Protein AF-A0A2N4U3Q5-F1 (afdb_monomer)

Foldseek 3Di:
DQDDWDKDWDWDQDPVRFIKIKIWTDDPPDPDDIDIDIDPDTHNDRVVNRVVNVVVVVVVSVD

Solvent-accessible surface area (backbone atoms only — not comparable to full-atom values): 3852 Å² total; per-residue (Å²): 132,86,76,88,71,47,69,47,80,47,72,45,79,45,97,88,68,27,15,26,21,37,38,39,43,48,69,92,81,59,100,62,80,74,53,74,48,64,55,95,56,71,25,91,38,62,71,55,16,44,55,54,38,51,60,48,52,54,54,66,72,74,108

Radius of gyration: 12.76 Å; Cα contacts (8 Å, |Δi|>4): 96; chains: 1; bounding box: 30×16×39 Å

Organism: NCBI:txid2045210

pLDDT: mean 84.58, std 14.74, range [41.84, 97.44]

Mean predicted aligned error: 5.81 Å

Structure (mmCIF, N/CA/C/O backbone):
data_AF-A0A2N4U3Q5-F1
#
_entry.id   AF-A0A2N4U3Q5-F1
#
loop_
_atom_site.group_PDB
_atom_site.id
_atom_site.type_symbol
_atom_site.label_atom_id
_atom_site.label_alt_id
_atom_site.label_comp_id
_atom_site.label_asym_id
_atom_site.label_entity_id
_atom_site.label_seq_id
_atom_site.pdbx_PDB_ins_code
_atom_site.Cartn_x
_atom_site.Cartn_y
_atom_site.Cartn_z
_atom_site.occupancy
_atom_site.B_iso_or_equiv
_atom_site.auth_seq_id
_atom_site.auth_comp_id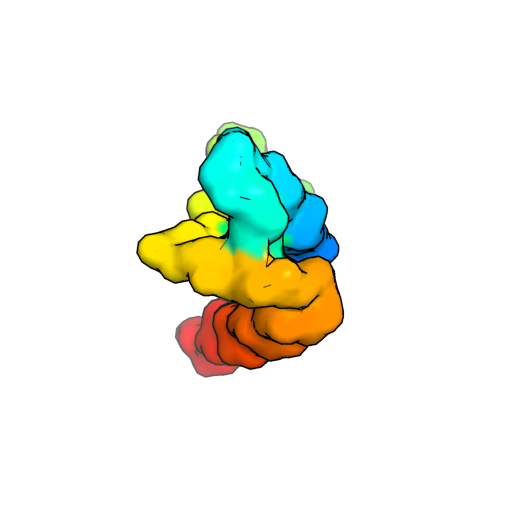
_atom_site.auth_asym_id
_atom_site.auth_atom_id
_atom_site.pdbx_PDB_model_num
ATOM 1 N N . MET A 1 1 ? 6.220 -2.978 -25.202 1.00 41.84 1 MET A N 1
ATOM 2 C CA . MET A 1 1 ? 6.964 -3.892 -24.309 1.00 41.84 1 MET A CA 1
ATOM 3 C C . MET A 1 1 ? 6.920 -3.258 -22.931 1.00 41.84 1 MET A C 1
ATOM 5 O O . MET A 1 1 ? 7.712 -2.360 -22.680 1.00 41.84 1 MET A O 1
ATOM 9 N N . VAL A 1 2 ? 5.930 -3.618 -22.110 1.00 51.09 2 VAL A N 1
ATOM 10 C CA . VAL A 1 2 ? 5.831 -3.129 -20.725 1.00 51.09 2 VAL A CA 1
ATOM 11 C C . VAL A 1 2 ? 6.981 -3.783 -19.965 1.00 51.09 2 VAL A C 1
ATOM 13 O O . VAL A 1 2 ? 7.100 -5.010 -19.971 1.00 51.09 2 VAL A O 1
ATOM 16 N N . ARG A 1 3 ? 7.919 -2.993 -19.437 1.00 55.06 3 ARG A N 1
ATOM 17 C CA . ARG A 1 3 ? 8.977 -3.558 -18.593 1.00 55.06 3 ARG A CA 1
ATOM 18 C C . ARG A 1 3 ? 8.334 -3.902 -17.251 1.00 55.06 3 ARG A C 1
ATOM 20 O O . ARG A 1 3 ? 7.687 -3.024 -16.692 1.00 55.06 3 ARG A O 1
ATOM 27 N N . PRO A 1 4 ? 8.511 -5.123 -16.722 1.00 58.72 4 PRO A N 1
ATOM 28 C CA . PRO A 1 4 ? 8.048 -5.419 -15.377 1.00 58.72 4 PRO A CA 1
ATOM 29 C C . PRO A 1 4 ? 8.856 -4.557 -14.404 1.00 58.72 4 PRO A C 1
ATOM 31 O O . PRO A 1 4 ? 10.054 -4.782 -14.218 1.00 58.72 4 PRO A O 1
ATOM 34 N N . PHE A 1 5 ? 8.225 -3.542 -13.822 1.00 69.50 5 PHE A N 1
ATOM 35 C CA . PHE A 1 5 ? 8.775 -2.862 -12.658 1.00 69.50 5 PHE A CA 1
ATOM 36 C C . PHE A 1 5 ? 8.508 -3.730 -11.427 1.00 69.50 5 PHE A C 1
ATOM 38 O O . PHE A 1 5 ? 7.500 -4.434 -11.350 1.00 69.50 5 PHE A O 1
ATOM 45 N N . LYS A 1 6 ? 9.428 -3.729 -10.462 1.00 79.12 6 LYS A N 1
ATOM 46 C CA . LYS A 1 6 ? 9.155 -4.330 -9.155 1.00 79.12 6 LYS A CA 1
ATOM 47 C C . LYS A 1 6 ? 8.543 -3.257 -8.274 1.00 79.12 6 LYS A C 1
ATOM 49 O O . LYS A 1 6 ? 9.039 -2.138 -8.250 1.00 79.12 6 LYS A O 1
ATOM 54 N N . ALA A 1 7 ? 7.502 -3.597 -7.534 1.00 86.75 7 ALA A N 1
ATOM 55 C CA . ALA A 1 7 ? 6.944 -2.723 -6.517 1.00 86.75 7 ALA A CA 1
ATOM 56 C C . ALA A 1 7 ? 6.708 -3.515 -5.232 1.00 86.75 7 ALA A C 1
ATOM 58 O O . ALA A 1 7 ? 6.414 -4.710 -5.278 1.00 86.75 7 ALA A O 1
ATOM 59 N N . ALA A 1 8 ? 6.870 -2.849 -4.094 1.00 89.75 8 ALA A N 1
ATOM 60 C CA . ALA A 1 8 ? 6.518 -3.376 -2.785 1.00 89.75 8 ALA A CA 1
ATOM 61 C C . ALA A 1 8 ? 5.348 -2.567 -2.227 1.00 89.75 8 ALA A C 1
ATOM 63 O O . ALA A 1 8 ? 5.440 -1.342 -2.140 1.00 89.75 8 ALA A O 1
ATOM 64 N N . LEU A 1 9 ? 4.272 -3.253 -1.850 1.00 93.25 9 LEU A N 1
ATOM 65 C CA . LEU A 1 9 ? 3.136 -2.672 -1.146 1.00 93.25 9 LEU A CA 1
ATOM 66 C C . LEU A 1 9 ? 3.308 -2.906 0.356 1.00 93.25 9 LEU A C 1
ATOM 68 O O . LEU A 1 9 ? 3.534 -4.036 0.782 1.00 93.25 9 LEU A O 1
ATOM 72 N N . ASN A 1 10 ? 3.187 -1.842 1.142 1.00 95.31 10 ASN A N 1
ATOM 73 C CA . ASN A 1 10 ? 3.168 -1.883 2.598 1.00 95.31 10 ASN A CA 1
ATOM 74 C C . ASN A 1 10 ? 1.995 -1.062 3.136 1.00 95.31 10 ASN A C 1
ATOM 76 O O . ASN A 1 10 ? 1.492 -0.156 2.471 1.00 95.31 10 ASN A O 1
ATOM 80 N N . THR A 1 11 ? 1.602 -1.355 4.367 1.00 96.25 11 THR A N 1
ATOM 81 C CA . THR A 1 11 ? 0.636 -0.590 5.154 1.00 96.25 11 THR A CA 1
ATOM 82 C C . THR A 1 11 ? 1.359 0.125 6.292 1.00 96.25 11 THR A C 1
ATOM 84 O O . THR A 1 11 ? 2.218 -0.444 6.963 1.00 96.25 11 THR A O 1
ATOM 87 N N . GLU A 1 12 ? 1.023 1.390 6.521 1.00 95.19 12 GLU A N 1
ATOM 88 C CA . GLU A 1 12 ? 1.543 2.189 7.631 1.00 95.19 12 GLU A CA 1
ATOM 89 C C . GLU A 1 12 ? 0.391 2.650 8.519 1.00 95.19 12 GLU A C 1
ATOM 91 O O . GLU A 1 12 ? -0.683 3.005 8.037 1.00 95.19 12 GLU A O 1
ATOM 96 N N . LYS A 1 13 ? 0.605 2.666 9.836 1.00 95.69 13 LYS A N 1
ATOM 97 C CA . LYS A 1 13 ? -0.361 3.242 10.771 1.00 95.69 13 LYS A CA 1
ATOM 98 C C . LYS A 1 13 ? -0.079 4.733 10.935 1.00 95.69 13 LYS A C 1
ATOM 100 O O . LYS A 1 13 ? 1.005 5.115 11.373 1.00 95.69 13 LYS A O 1
ATOM 105 N N . SER A 1 14 ? -1.064 5.556 10.609 1.00 90.62 14 SER A N 1
AT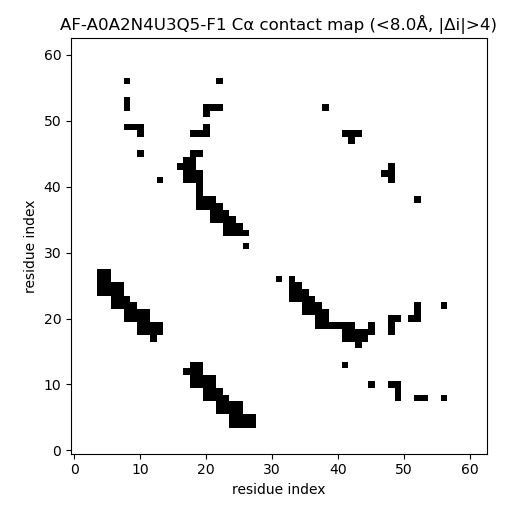OM 106 C CA . SER A 1 14 ? -1.002 7.008 10.737 1.00 90.62 14 SER A CA 1
ATOM 107 C C . SER A 1 14 ? -1.156 7.437 12.203 1.00 90.62 14 SER A C 1
ATOM 109 O O . SER A 1 14 ? -1.697 6.698 13.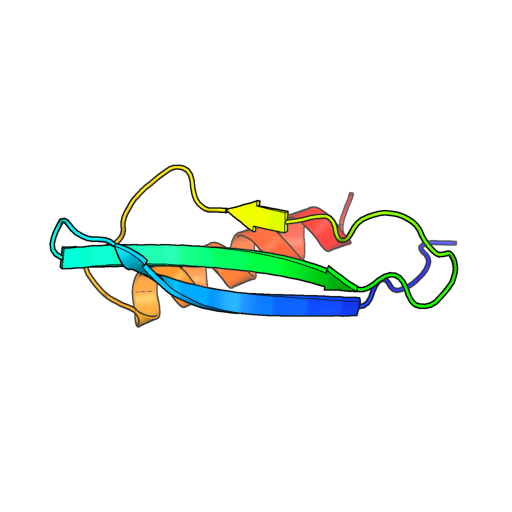035 1.00 90.62 14 SER A O 1
ATOM 111 N N . ALA A 1 15 ? -0.685 8.642 12.537 1.00 90.38 15 ALA A N 1
ATOM 112 C CA . ALA A 1 15 ? -0.716 9.174 13.907 1.00 90.38 15 ALA A CA 1
ATOM 113 C C . ALA A 1 15 ? -2.147 9.270 14.472 1.00 90.38 15 ALA A C 1
ATOM 115 O O . ALA A 1 15 ? -2.361 9.108 15.673 1.00 90.38 15 ALA A O 1
ATOM 116 N N . ASP A 1 16 ? -3.122 9.441 13.581 1.00 89.56 16 ASP A N 1
ATOM 117 C CA . ASP A 1 16 ? -4.543 9.587 13.896 1.00 89.56 16 ASP A CA 1
ATOM 118 C C . ASP A 1 16 ? -5.235 8.235 14.165 1.00 89.56 16 ASP 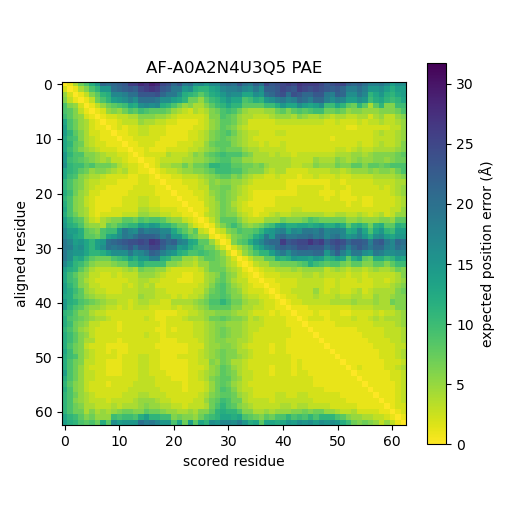A C 1
ATOM 120 O 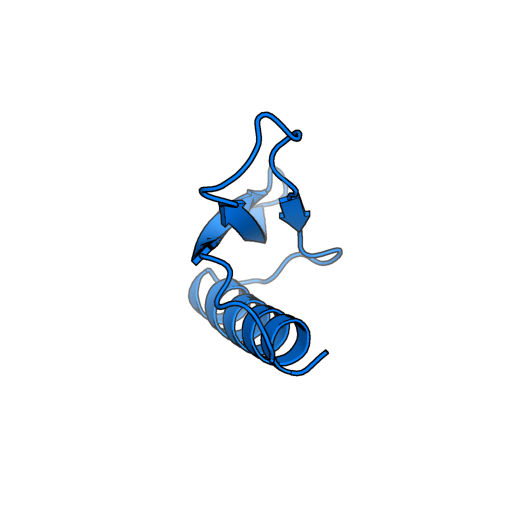O . ASP A 1 16 ? -6.438 8.168 14.406 1.00 89.56 16 ASP A O 1
ATOM 124 N N . GLY A 1 17 ? -4.478 7.132 14.119 1.00 91.56 17 GLY A N 1
ATOM 125 C CA . GLY 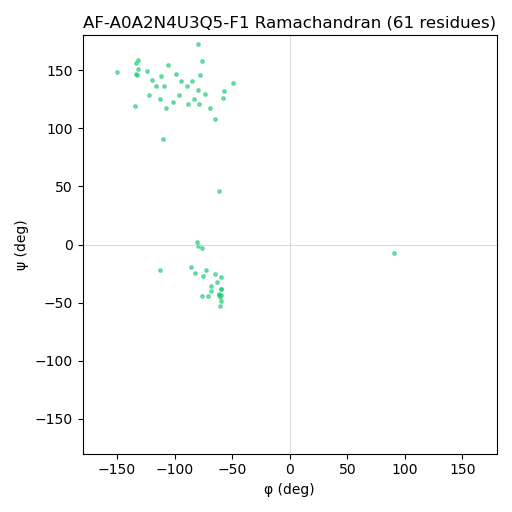A 1 17 ? -4.951 5.778 14.402 1.00 91.56 17 GLY A CA 1
ATOM 126 C C . GLY A 1 17 ? -5.480 5.009 13.190 1.00 91.56 17 GLY A C 1
ATOM 127 O O . GLY A 1 17 ? -5.722 3.809 13.326 1.00 91.56 17 GLY A O 1
ATOM 128 N N . GLY A 1 18 ? -5.616 5.662 12.032 1.00 95.00 18 GLY A N 1
ATOM 129 C CA . GLY A 1 18 ? -5.954 5.025 10.755 1.00 95.00 18 GLY A CA 1
ATOM 130 C C . GLY A 1 18 ? -4.758 4.354 10.075 1.00 95.00 18 GLY A C 1
ATOM 131 O O . GLY A 1 18 ? -3.618 4.497 10.512 1.00 95.00 18 GLY A O 1
ATOM 132 N N . PHE A 1 19 ? -5.020 3.634 8.989 1.00 97.44 19 PHE A N 1
ATOM 133 C CA . PHE A 1 19 ? -4.017 2.952 8.170 1.00 97.44 19 PHE A CA 1
ATOM 134 C C . PHE A 1 19 ? -3.902 3.607 6.794 1.00 97.44 19 PHE A C 1
ATOM 136 O O . PHE A 1 19 ? -4.895 4.057 6.239 1.00 97.44 19 PHE A O 1
ATOM 143 N N . GLU A 1 20 ? -2.707 3.645 6.233 1.00 96.56 20 GLU A N 1
ATOM 144 C CA . GLU A 1 20 ? -2.393 4.153 4.898 1.00 96.56 20 GLU A CA 1
ATOM 145 C C . GLU A 1 20 ? -1.684 3.051 4.115 1.00 96.56 20 GLU A C 1
ATOM 147 O O . GLU A 1 20 ? -0.978 2.232 4.704 1.00 96.56 20 GLU A O 1
ATOM 152 N N . TRP A 1 21 ? -1.850 3.020 2.795 1.00 96.31 21 TRP A N 1
ATOM 153 C CA . TRP A 1 21 ? -1.036 2.156 1.942 1.00 96.31 21 TRP A CA 1
ATOM 154 C C . TRP A 1 21 ? 0.110 2.946 1.318 1.00 96.31 21 TRP A C 1
ATOM 156 O O . TRP A 1 21 ? -0.023 4.132 1.005 1.00 96.31 21 TRP A O 1
ATOM 166 N N . VAL A 1 22 ? 1.241 2.273 1.127 1.00 95.31 22 VAL A N 1
ATOM 167 C CA . VAL A 1 22 ? 2.465 2.819 0.541 1.00 95.31 22 VAL A CA 1
ATOM 168 C C . VAL A 1 22 ? 3.010 1.827 -0.478 1.00 95.31 22 VAL A C 1
ATOM 170 O O . VAL A 1 22 ? 3.376 0.703 -0.139 1.00 95.31 22 VAL A O 1
ATOM 173 N N . ILE A 1 23 ? 3.095 2.257 -1.731 1.00 93.44 23 ILE A N 1
ATOM 174 C CA . ILE A 1 23 ? 3.707 1.523 -2.833 1.00 93.44 23 ILE A CA 1
ATOM 175 C C . ILE A 1 23 ? 5.093 2.113 -3.075 1.00 93.44 23 ILE A C 1
ATOM 177 O O . ILE A 1 23 ? 5.244 3.304 -3.334 1.00 93.44 23 ILE A O 1
ATOM 181 N N . THR A 1 24 ? 6.121 1.276 -2.991 1.00 90.56 24 THR A N 1
ATOM 182 C CA . THR A 1 24 ? 7.501 1.648 -3.315 1.00 90.56 24 THR A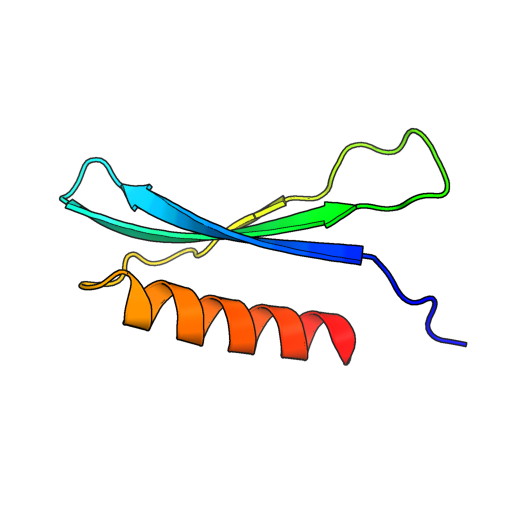 CA 1
ATOM 183 C C . THR A 1 24 ? 7.901 0.991 -4.623 1.00 90.56 24 THR A C 1
ATOM 185 O O . THR A 1 24 ? 7.969 -0.237 -4.699 1.00 90.56 24 THR A O 1
ATOM 188 N N . PHE A 1 25 ? 8.197 1.796 -5.638 1.00 86.19 25 PHE A N 1
ATOM 189 C CA . PHE A 1 25 ? 8.683 1.309 -6.921 1.00 86.19 25 PHE A CA 1
ATOM 190 C C . PHE A 1 25 ? 10.192 1.073 -6.844 1.00 86.19 25 PHE A C 1
ATOM 192 O O . PHE A 1 25 ? 10.978 1.954 -6.491 1.00 86.19 25 PHE A O 1
ATOM 199 N N . ILE A 1 26 ? 10.591 -0.144 -7.184 1.00 78.38 26 ILE A N 1
ATOM 200 C CA . ILE A 1 26 ? 11.964 -0.628 -7.192 1.00 78.38 26 ILE A CA 1
ATOM 201 C C . ILE A 1 26 ? 12.348 -0.812 -8.662 1.00 78.38 26 ILE A C 1
ATOM 203 O O . ILE A 1 26 ? 12.136 -1.877 -9.248 1.00 78.38 26 ILE A O 1
ATOM 207 N N . ASP A 1 27 ? 12.906 0.230 -9.279 1.00 72.00 27 ASP A N 1
ATOM 208 C CA . ASP A 1 27 ? 13.563 0.070 -10.576 1.00 72.00 27 ASP A CA 1
ATOM 209 C C . ASP A 1 27 ? 14.952 -0.538 -10.349 1.00 72.00 27 ASP A C 1
ATOM 211 O O . ASP A 1 27 ? 15.789 0.000 -9.624 1.00 72.00 27 ASP A O 1
ATOM 215 N N . SER A 1 28 ? 15.198 -1.696 -10.957 1.00 59.25 28 SER A N 1
ATOM 216 C CA . SER A 1 28 ? 16.485 -2.386 -10.877 1.00 59.25 28 SER A CA 1
ATOM 217 C C . SER A 1 28 ? 17.575 -1.769 -11.758 1.00 59.25 28 SER A C 1
ATOM 219 O O . SER A 1 28 ? 18.691 -2.287 -11.762 1.00 59.25 28 SER A O 1
ATOM 221 N N . THR A 1 29 ? 17.272 -0.735 -12.553 1.00 59.00 29 THR A N 1
ATOM 222 C CA . THR A 1 29 ? 18.093 -0.418 -13.731 1.00 59.00 29 THR A CA 1
ATOM 223 C C . THR A 1 29 ? 18.872 0.890 -13.689 1.00 59.00 29 THR A C 1
ATOM 225 O O . THR A 1 29 ? 19.872 0.976 -14.393 1.00 59.00 29 THR A O 1
ATOM 228 N N . VAL A 1 30 ? 18.525 1.898 -12.891 1.00 52.12 30 VAL A N 1
ATOM 229 C CA . VAL A 1 30 ? 19.321 3.137 -12.818 1.00 52.12 30 VAL A CA 1
ATOM 230 C C . VAL A 1 30 ? 19.181 3.733 -11.423 1.00 52.12 30 VAL A C 1
ATOM 232 O O . VAL A 1 30 ? 18.146 3.584 -10.790 1.00 52.12 30 VAL A O 1
ATOM 235 N N . ALA A 1 31 ? 20.224 4.410 -10.946 1.00 55.66 31 ALA A N 1
ATOM 236 C CA . ALA A 1 31 ? 20.263 5.234 -9.737 1.00 55.66 31 ALA A CA 1
ATOM 237 C C . ALA A 1 31 ? 19.286 6.440 -9.773 1.00 55.66 31 ALA A C 1
ATOM 239 O O . ALA A 1 31 ? 19.663 7.575 -9.488 1.00 55.66 31 ALA A O 1
ATOM 240 N N . THR A 1 32 ? 18.042 6.218 -10.183 1.00 59.56 32 THR A N 1
ATOM 241 C CA . THR A 1 32 ? 16.920 7.143 -10.071 1.00 59.56 32 THR A CA 1
ATOM 242 C C . THR A 1 32 ? 16.292 6.978 -8.694 1.00 59.56 32 THR A C 1
ATOM 244 O O . THR A 1 32 ? 16.216 5.868 -8.167 1.00 59.56 32 THR A O 1
ATOM 247 N N . MET A 1 33 ? 15.891 8.093 -8.082 1.00 66.31 33 MET A N 1
ATOM 248 C CA . MET A 1 33 ? 15.230 8.092 -6.776 1.00 66.31 33 MET A CA 1
ATOM 249 C C . MET A 1 33 ? 14.081 7.072 -6.744 1.00 66.31 33 MET A C 1
ATOM 251 O O . MET A 1 33 ? 13.335 6.994 -7.723 1.00 66.31 33 MET A O 1
ATOM 255 N N . PRO A 1 34 ? 13.915 6.321 -5.639 1.00 71.94 34 PRO A N 1
ATOM 256 C CA . PRO A 1 34 ? 12.756 5.459 -5.472 1.00 71.94 34 PRO A CA 1
ATOM 257 C C . PRO A 1 34 ? 11.492 6.312 -5.576 1.00 71.94 34 PRO A C 1
ATOM 259 O O . PRO A 1 34 ? 11.354 7.320 -4.879 1.00 71.94 34 PRO A O 1
ATOM 262 N N . GLN A 1 35 ? 10.584 5.919 -6.465 1.00 85.25 35 GLN A N 1
ATOM 263 C CA . GLN A 1 35 ? 9.259 6.513 -6.512 1.00 85.25 35 GLN A CA 1
ATOM 264 C C . GLN A 1 35 ? 8.429 5.870 -5.403 1.00 85.25 35 GLN A C 1
ATOM 266 O O . GLN A 1 35 ? 8.447 4.651 -5.218 1.00 85.25 35 GLN A O 1
ATOM 271 N N . ILE A 1 36 ? 7.740 6.708 -4.638 1.00 89.31 36 ILE A N 1
ATOM 272 C CA . ILE A 1 36 ? 6.836 6.280 -3.578 1.00 89.31 36 ILE A CA 1
ATOM 273 C C . ILE A 1 36 ? 5.474 6.866 -3.900 1.00 89.31 36 ILE A C 1
ATOM 275 O O . ILE A 1 36 ? 5.352 8.072 -4.117 1.00 89.31 36 ILE A O 1
ATOM 279 N N . GLU A 1 37 ? 4.464 6.013 -3.902 1.00 91.31 37 GLU A N 1
ATOM 280 C CA . GLU A 1 37 ? 3.070 6.411 -3.991 1.00 91.31 37 GLU A CA 1
ATOM 281 C C . GLU A 1 37 ? 2.359 6.017 -2.705 1.00 91.31 37 GLU A C 1
ATOM 283 O O . GLU A 1 37 ? 2.586 4.942 -2.152 1.00 91.31 37 GLU A O 1
ATOM 288 N N . ARG A 1 38 ? 1.540 6.923 -2.182 1.00 93.75 38 ARG A N 1
ATOM 289 C CA . ARG A 1 38 ? 0.901 6.772 -0.878 1.00 93.75 38 ARG A CA 1
ATOM 290 C C . ARG A 1 38 ? -0.574 7.107 -0.991 1.00 93.75 38 ARG A C 1
ATOM 292 O O . ARG A 1 38 ? -0.949 8.016 -1.732 1.00 93.75 38 ARG A O 1
ATOM 299 N N . SER A 1 39 ? -1.395 6.413 -0.212 1.00 93.62 39 SER A N 1
ATOM 300 C CA . SER A 1 39 ? -2.811 6.730 -0.093 1.00 93.62 39 SER A CA 1
ATOM 301 C C . SER A 1 39 ? -3.025 8.168 0.374 1.00 93.62 39 SER A C 1
ATOM 303 O O . SER A 1 39 ? -2.482 8.589 1.390 1.00 93.62 39 SER A O 1
ATOM 305 N N . THR A 1 40 ? -3.902 8.900 -0.308 1.00 91.31 40 THR A N 1
ATOM 306 C CA . THR A 1 40 ? -4.353 10.235 0.123 1.00 91.31 40 THR A CA 1
ATOM 307 C C . THR A 1 40 ? -5.432 10.186 1.209 1.00 91.31 40 THR A C 1
ATOM 309 O O . THR A 1 40 ? -5.917 11.226 1.643 1.00 91.31 40 THR A O 1
ATOM 312 N N . GLN A 1 41 ? -5.855 8.985 1.608 1.00 91.75 41 GLN A N 1
ATOM 313 C CA . GLN A 1 41 ? -6.894 8.737 2.601 1.00 91.75 41 GLN A CA 1
ATOM 314 C C . GLN A 1 41 ? -6.419 7.702 3.620 1.00 91.75 41 GLN A C 1
ATOM 316 O O . GLN A 1 41 ? -5.654 6.800 3.280 1.00 91.75 41 GLN A O 1
ATOM 321 N N . THR A 1 42 ? -6.933 7.811 4.840 1.00 94.69 42 THR A N 1
ATOM 322 C CA . THR A 1 42 ? -6.754 6.837 5.916 1.00 94.69 42 THR A CA 1
ATOM 323 C C . THR A 1 42 ? -7.915 5.843 5.953 1.00 94.69 42 THR A C 1
ATOM 325 O O . THR A 1 42 ? -9.077 6.200 5.761 1.00 94.69 42 THR A O 1
ATOM 328 N N . TYR A 1 43 ? -7.595 4.581 6.216 1.00 95.88 43 TYR A N 1
ATOM 329 C CA . TYR A 1 43 ? -8.525 3.462 6.340 1.00 95.88 43 TYR A CA 1
ATOM 330 C C . TYR A 1 43 ? -8.688 3.064 7.808 1.00 95.88 43 TYR A C 1
ATOM 332 O O . TYR A 1 43 ? -7.797 3.297 8.629 1.00 95.88 43 TYR A O 1
ATOM 340 N N . ALA A 1 44 ? -9.823 2.456 8.157 1.00 95.69 44 ALA A N 1
ATOM 341 C CA . ALA A 1 44 ? -10.103 2.071 9.539 1.00 95.69 44 ALA A CA 1
ATOM 342 C C . ALA A 1 44 ? -9.313 0.825 9.969 1.00 95.69 44 ALA A C 1
ATOM 344 O O . ALA A 1 44 ? -9.025 0.648 11.153 1.00 95.69 44 ALA A O 1
ATOM 345 N N . THR A 1 45 ? -8.958 -0.034 9.011 1.00 96.69 45 THR A N 1
ATOM 346 C CA . THR A 1 45 ? -8.243 -1.291 9.255 1.00 96.69 45 THR A CA 1
ATOM 347 C C . THR A 1 45 ? -7.081 -1.480 8.286 1.00 96.69 45 THR A C 1
ATOM 349 O O . THR A 1 45 ? -7.076 -0.935 7.180 1.00 96.69 45 THR A O 1
ATOM 352 N N . GLU A 1 46 ? -6.104 -2.284 8.700 1.00 95.94 46 GLU A N 1
ATOM 353 C CA . GLU A 1 46 ? -4.959 -2.649 7.866 1.00 95.94 46 GLU A CA 1
ATOM 354 C C . GLU A 1 46 ? -5.395 -3.408 6.604 1.00 95.94 46 GLU A C 1
ATOM 356 O O . GLU A 1 46 ? -4.955 -3.072 5.509 1.00 95.94 46 GLU A O 1
ATOM 361 N N . ASP A 1 47 ? -6.340 -4.344 6.732 1.00 96.94 47 ASP A N 1
ATOM 362 C CA . ASP A 1 47 ? -6.882 -5.122 5.608 1.00 96.94 47 ASP A CA 1
ATOM 363 C C . ASP A 1 47 ? -7.605 -4.254 4.566 1.00 96.94 47 ASP A C 1
ATOM 365 O O . ASP A 1 47 ? -7.638 -4.577 3.376 1.00 96.94 47 ASP A O 1
ATOM 369 N N . GLU A 1 48 ? -8.245 -3.161 4.988 1.00 95.88 48 GLU A N 1
ATOM 370 C CA . GLU A 1 48 ? -8.838 -2.191 4.061 1.00 95.88 48 GLU A CA 1
ATOM 371 C 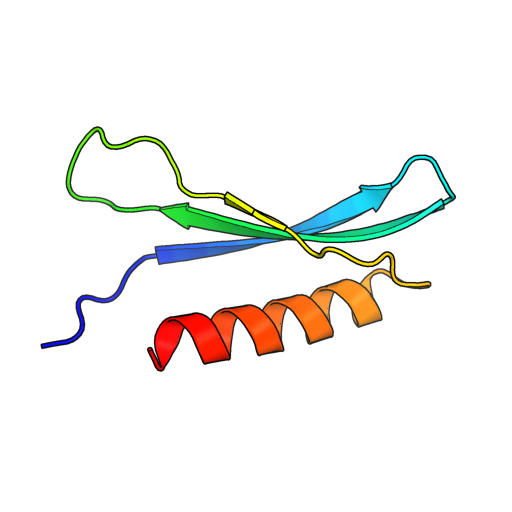C . GLU A 1 48 ? -7.767 -1.394 3.320 1.00 95.88 48 GLU A C 1
ATOM 373 O O . GLU A 1 48 ? -7.868 -1.242 2.101 1.00 95.88 48 GLU A O 1
ATOM 378 N N . ALA A 1 49 ? -6.735 -0.930 4.030 1.00 96.94 49 ALA A N 1
ATOM 379 C CA . ALA A 1 49 ? -5.614 -0.232 3.413 1.00 96.94 49 ALA A CA 1
ATOM 380 C C . ALA A 1 49 ? -4.881 -1.137 2.416 1.00 96.94 49 ALA A C 1
ATOM 382 O O . ALA A 1 49 ? -4.607 -0.707 1.298 1.00 96.94 49 ALA A O 1
ATOM 383 N N . LEU A 1 50 ? -4.637 -2.398 2.783 1.00 96.25 50 LEU A N 1
ATOM 384 C CA . LEU A 1 50 ? -3.960 -3.371 1.933 1.00 96.25 50 LEU A CA 1
ATOM 385 C C . LEU A 1 50 ? -4.738 -3.613 0.638 1.00 96.25 50 LEU A C 1
ATOM 387 O O . LEU A 1 50 ? -4.190 -3.405 -0.439 1.00 96.25 50 LEU A O 1
ATOM 391 N N . ARG A 1 51 ? -6.033 -3.946 0.723 1.00 96.31 51 ARG A N 1
ATOM 392 C CA . ARG A 1 51 ? -6.874 -4.174 -0.468 1.00 96.31 51 ARG A CA 1
ATOM 393 C C . ARG A 1 51 ? -6.958 -2.947 -1.373 1.00 96.31 51 ARG A C 1
ATOM 395 O O . ARG A 1 51 ? -6.963 -3.068 -2.595 1.00 96.31 51 ARG A O 1
ATOM 402 N N . ALA A 1 52 ? -7.036 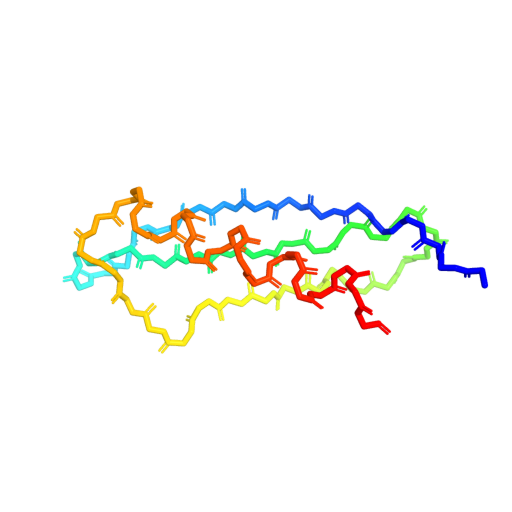-1.753 -0.786 1.00 96.06 52 ALA A N 1
ATOM 403 C CA . ALA A 1 52 ? -7.043 -0.517 -1.559 1.00 96.06 52 ALA A CA 1
ATOM 404 C C . ALA A 1 52 ? -5.689 -0.248 -2.237 1.00 96.06 52 ALA A C 1
ATOM 406 O O . ALA A 1 52 ? -5.664 0.253 -3.362 1.00 96.06 52 ALA A O 1
ATOM 407 N N . GLY A 1 53 ? -4.587 -0.596 -1.571 1.00 95.25 53 GLY A N 1
ATOM 408 C CA . GLY A 1 53 ? -3.235 -0.524 -2.113 1.00 95.25 53 GLY A CA 1
ATOM 409 C C . GLY A 1 53 ? -2.989 -1.536 -3.231 1.00 95.25 53 GLY A C 1
ATOM 410 O O . GLY A 1 53 ? -2.404 -1.172 -4.244 1.00 95.25 53 GLY A O 1
ATOM 411 N N . GLU A 1 54 ? -3.497 -2.765 -3.110 1.00 94.50 54 GLU A N 1
ATOM 412 C CA . GLU A 1 54 ? -3.461 -3.780 -4.176 1.00 94.50 54 GLU A CA 1
ATOM 413 C C . GLU A 1 54 ? -4.197 -3.276 -5.421 1.00 94.50 54 GLU A C 1
ATOM 415 O O . GLU A 1 54 ? -3.633 -3.240 -6.510 1.00 94.50 54 GLU A O 1
ATOM 420 N N . ALA A 1 55 ? -5.413 -2.749 -5.249 1.00 93.94 55 ALA A N 1
ATOM 421 C CA . ALA A 1 55 ? -6.184 -2.186 -6.354 1.00 93.94 55 ALA A CA 1
ATOM 422 C C . ALA A 1 55 ? -5.537 -0.939 -6.987 1.00 93.94 55 ALA A C 1
ATOM 424 O O . ALA A 1 55 ? -5.855 -0.597 -8.127 1.00 93.94 55 ALA A O 1
ATOM 425 N N . ALA A 1 56 ? -4.716 -0.195 -6.241 1.00 92.50 56 ALA A N 1
ATOM 426 C CA . ALA A 1 56 ? -3.931 0.912 -6.780 1.00 92.50 56 ALA A CA 1
ATOM 427 C C . ALA A 1 56 ? -2.718 0.390 -7.560 1.00 92.50 56 ALA A C 1
ATOM 429 O O . ALA A 1 56 ? -2.478 0.843 -8.675 1.00 92.50 56 ALA A O 1
ATOM 430 N N . LEU A 1 57 ? -2.011 -0.600 -7.011 1.00 90.12 57 LEU A N 1
ATOM 431 C CA . LEU A 1 57 ? -0.872 -1.244 -7.654 1.00 90.12 57 LEU A CA 1
ATOM 432 C C . LEU A 1 57 ? -1.253 -1.887 -8.992 1.00 90.12 57 LEU A C 1
ATOM 434 O O . LEU A 1 57 ? -0.526 -1.703 -9.962 1.00 90.12 57 LEU A O 1
ATOM 438 N N . ASP A 1 58 ? -2.393 -2.575 -9.059 1.00 89.88 58 ASP A N 1
ATOM 439 C CA . ASP A 1 58 ? -2.890 -3.174 -10.303 1.00 89.88 58 ASP A CA 1
ATOM 440 C C . ASP A 1 58 ? -3.133 -2.102 -11.378 1.00 89.88 58 ASP A C 1
ATOM 442 O O . ASP A 1 58 ? -2.669 -2.232 -12.507 1.00 89.88 58 ASP A O 1
ATOM 446 N N . ARG A 1 59 ? -3.766 -0.977 -11.011 1.00 87.12 59 ARG A N 1
ATOM 447 C CA . ARG A 1 59 ? -3.978 0.158 -11.931 1.00 87.12 59 ARG A CA 1
ATOM 448 C C . ARG A 1 59 ? -2.668 0.739 -12.463 1.00 87.12 59 ARG A C 1
ATOM 450 O O . ARG A 1 59 ? -2.600 1.099 -13.628 1.00 87.12 59 ARG A O 1
ATOM 457 N N . LEU A 1 60 ? -1.637 0.809 -11.624 1.00 83.81 60 LEU A N 1
ATOM 458 C CA . LEU A 1 60 ? -0.310 1.305 -12.000 1.00 83.81 60 LEU A CA 1
ATOM 459 C C . LEU A 1 60 ? 0.467 0.328 -12.893 1.00 83.81 60 LEU A C 1
ATOM 461 O O . LEU A 1 60 ? 1.413 0.735 -13.558 1.00 83.81 60 LEU A O 1
ATOM 465 N N . GLN A 1 61 ? 0.125 -0.963 -12.863 1.00 76.88 61 GLN A N 1
ATOM 466 C CA . GLN A 1 61 ? 0.711 -1.974 -13.747 1.00 76.88 61 GLN A CA 1
ATOM 467 C C . GLN A 1 61 ? 0.046 -2.009 -15.127 1.00 76.88 61 GLN A C 1
ATOM 469 O O . GLN A 1 61 ? 0.686 -2.450 -16.085 1.00 76.88 61 GLN A O 1
ATOM 474 N N . ASP A 1 62 ? -1.207 -1.558 -15.213 1.00 74.25 62 ASP A N 1
ATOM 475 C CA . ASP A 1 62 ? -1.995 -1.514 -16.446 1.00 74.25 62 ASP A CA 1
ATOM 476 C C . ASP A 1 62 ? -1.763 -0.240 -17.294 1.00 74.25 62 ASP A C 1
ATOM 478 O O . ASP A 1 62 ? -2.057 -0.266 -18.494 1.00 74.25 62 ASP A O 1
ATOM 482 N N . ASP A 1 63 ? -1.231 0.840 -16.702 1.00 61.75 63 ASP A N 1
ATOM 483 C CA . ASP A 1 63 ? -0.837 2.106 -17.369 1.00 61.75 63 ASP A CA 1
ATOM 484 C C . ASP A 1 63 ? 0.531 2.018 -18.092 1.00 61.75 63 ASP A C 1
ATOM 486 O O . ASP A 1 63 ? 0.634 2.514 -19.244 1.00 61.75 63 ASP A O 1
#

Secondary structure (DSSP, 8-state):
-----EEEEEEEE-TTS-EEEEEEEE-SSS-PPPEEEE-SS-BSSHHHHHHHHHHHHHHHHH-

Nearest PDB structures (foldseek):
  8igd-assembly2_B  TM=4.738E-01  e=6.010E-01  Arabidopsis thaliana
  8dfv-assembly1_K  TM=4.683E-01  e=1.088E+00  Drosophila melanogaster
  3f6h-assembly1_B  TM=3.580E-01  e=1.379E+00  Leptospira interrogans
  3eiv-assembly3_D  TM=4.059E-01  e=4.010E+00  Streptomyces coelicolor
  5yuo-assembly1_A  TM=3.971E-01  e=6.445E+00  Pseudomonas aeruginosa PAO1

Sequence (63 aa):
MVRPFKAALNTEKSADGGFEWVITFIDSTVATMPQIERSTQTYATEDEALRAGEAALDRLQDD